Protein AF-A0A351SAW3-F1 (afdb_monomer)

Solvent-accessible surface area (backbone atoms only — not comparable to full-atom values): 7266 Å² total; per-residue (Å²): 136,91,72,93,63,72,50,68,70,74,49,66,72,73,66,85,61,43,73,43,50,56,90,55,52,89,87,38,63,39,53,47,51,36,61,78,67,67,50,50,69,42,34,51,61,58,46,43,43,67,76,63,45,70,84,36,52,72,48,68,30,62,61,97,67,60,24,58,61,52,38,43,51,52,47,47,53,38,39,76,69,71,46,41,42,11,36,46,42,94,48,62,40,83,94,69,77,46,35,61,46,74,50,83,40,54,42,30,35,30,56,36,44,82,56,70,39,18,83,90,39,80,55,67,73

Nearest PDB structures (foldseek):
  3eag-assembly1_B  TM=9.535E-01  e=3.005E-15  Neisseria meningitidis MC58
  3hn7-assembly1_A  TM=9.289E-01  e=2.519E-13  Psychrobacter arcticus 273-4
  6cau-assembly1_A  TM=9.320E-01  e=1.295E-08  Acinetobacter baumannii
  4hv4-assembly2_B  TM=9.371E-01  e=1.484E-07  Yersinia pestis CO92
  4hv4-assembly1_A  TM=9.348E-01  e=1.687E-07  Yersinia pestis CO92

Mean predicted aligned error: 5.42 Å

Radius of gyration: 16.77 Å; Cα contacts (8 Å, |Δi|>4): 191; chains: 1; bounding box: 32×25×45 Å

Secondary structure (DSSP, 8-state):
---SS--GGGGSSPPS-EEE-TT--TT-HHHHHHHHTT--EEEHHHHHIIIIITTSEEEEE-SSSSHHHHHHHHHHHHHHTT---EEE-SS--TTTSSSEE--SSSEEEEE---S--BTTB-S--

Sequence (125 aa):
TLHQSYSVEQFDPMPDIVIIGNALSRGNEAVEYILNRNIPYLSGPQWLREQVLSSRWVLAVAGTHGKTTTSSLLAWILESAGLSPGFLIGGVPSNFGVSARMGTSPFFVVEADEYDTAFFDKRSK

Foldseek 3Di:
DDDPDLDCCVCVVPDQEEEAWAVDDPPRPNVVVCVVVVRHYDFPVVCCCVPQQVQADEDEQEDPDCLQVVLLVVCVVCVVVVQFEWEAHPDQNPVRRDNTDRGDHRYYYYYFAQQQGYPPGRHGD

Structure (mmCIF, N/CA/C/O backbone):
data_AF-A0A351SAW3-F1
#
_entry.id   AF-A0A351SAW3-F1
#
loop_
_atom_site.group_PDB
_atom_site.id
_atom_site.type_symbol
_atom_site.label_atom_id
_atom_site.label_alt_id
_atom_site.label_comp_id
_atom_site.label_asym_id
_atom_site.label_entity_id
_atom_site.label_seq_id
_atom_site.pdbx_PDB_ins_code
_atom_site.Cartn_x
_atom_site.Cartn_y
_atom_site.Cartn_z
_atom_site.occupancy
_atom_site.B_iso_or_equiv
_atom_site.auth_seq_id
_atom_site.auth_comp_id
_atom_site.auth_asym_id
_atom_site.auth_atom_id
_atom_site.pdbx_PDB_model_num
ATOM 1 N N . THR A 1 1 ? -7.953 -10.982 -15.912 1.00 72.19 1 THR A N 1
ATOM 2 C CA . THR A 1 1 ? -7.183 -12.137 -16.415 1.00 72.19 1 THR A CA 1
ATOM 3 C C . THR A 1 1 ? -5.799 -12.098 -15.811 1.00 72.19 1 THR A C 1
ATOM 5 O O . THR A 1 1 ? -5.271 -11.005 -15.660 1.00 72.19 1 THR A O 1
ATOM 8 N N . LEU A 1 2 ? -5.237 -13.238 -15.401 1.00 80.06 2 LEU A N 1
ATOM 9 C CA . LEU A 1 2 ? -3.841 -13.308 -14.960 1.00 80.06 2 LEU A CA 1
ATOM 10 C C . LEU A 1 2 ? -2.978 -13.713 -16.157 1.00 80.06 2 LEU A C 1
ATOM 12 O O . LEU A 1 2 ? -3.211 -14.768 -16.740 1.00 80.06 2 LEU A O 1
ATOM 16 N N . HIS A 1 3 ? -1.988 -12.892 -16.494 1.00 83.44 3 HIS A N 1
ATOM 17 C CA . HIS A 1 3 ? -0.992 -13.194 -17.519 1.00 83.44 3 HIS A CA 1
ATOM 18 C C . HIS A 1 3 ? 0.332 -13.501 -16.815 1.00 83.44 3 HIS A C 1
ATOM 20 O O . HIS A 1 3 ? 0.801 -12.704 -16.008 1.00 83.44 3 HIS A O 1
ATOM 26 N N . GLN A 1 4 ? 0.913 -14.677 -17.067 1.00 77.06 4 GLN A N 1
ATOM 27 C CA . GLN A 1 4 ? 2.175 -15.089 -16.430 1.00 77.06 4 GLN A CA 1
ATOM 28 C C . GLN A 1 4 ? 3.420 -14.562 -17.163 1.00 77.06 4 GLN A C 1
ATOM 30 O O . GLN A 1 4 ? 4.504 -14.534 -16.588 1.00 77.06 4 GLN A O 1
ATOM 35 N N . SER A 1 5 ? 3.271 -14.127 -18.414 1.00 78.31 5 SER A N 1
ATOM 36 C CA . SER A 1 5 ? 4.326 -13.519 -19.228 1.00 78.31 5 SER A CA 1
ATOM 37 C C . SER A 1 5 ? 4.133 -12.005 -19.340 1.00 78.31 5 SER A C 1
ATOM 39 O O . SER A 1 5 ? 3.008 -11.541 -19.511 1.00 78.31 5 SER A O 1
ATOM 41 N N . TYR A 1 6 ? 5.228 -11.235 -19.352 1.00 85.31 6 TYR A N 1
ATOM 42 C CA . TYR A 1 6 ? 5.219 -9.784 -19.621 1.00 85.31 6 TYR A CA 1
ATOM 43 C C . TYR A 1 6 ? 5.110 -9.460 -21.119 1.00 85.31 6 TYR A C 1
ATOM 45 O O . TYR A 1 6 ? 5.788 -8.571 -21.625 1.00 85.31 6 TYR A O 1
ATOM 53 N N . SER A 1 7 ? 4.284 -10.222 -21.827 1.00 89.12 7 SER A N 1
ATOM 54 C CA . SER A 1 7 ? 4.125 -10.118 -23.273 1.00 89.12 7 SER A CA 1
ATOM 55 C C . SER A 1 7 ? 3.153 -8.997 -23.634 1.00 89.12 7 SER A C 1
ATOM 57 O O . SER A 1 7 ? 2.288 -8.644 -22.825 1.00 89.12 7 SER A O 1
ATOM 59 N N . VAL A 1 8 ? 3.280 -8.420 -24.828 1.00 91.62 8 VAL A N 1
ATOM 60 C CA . VAL A 1 8 ? 2.488 -7.248 -25.245 1.00 91.62 8 VAL A CA 1
ATOM 61 C C . VAL A 1 8 ? 1.010 -7.560 -25.491 1.00 91.62 8 VAL A C 1
ATOM 63 O O . VAL A 1 8 ? 0.177 -6.658 -25.459 1.00 91.62 8 VAL A O 1
ATOM 66 N N . GLU A 1 9 ? 0.644 -8.828 -25.667 1.00 90.94 9 GLU A N 1
ATOM 67 C CA . GLU A 1 9 ? -0.744 -9.256 -25.874 1.00 90.94 9 GLU A CA 1
ATOM 68 C C . GLU A 1 9 ? -1.620 -9.007 -24.641 1.00 90.94 9 GLU A C 1
ATOM 70 O O . GLU A 1 9 ? -2.838 -8.952 -24.758 1.00 90.94 9 GLU A O 1
ATOM 75 N N . GLN A 1 10 ? -1.027 -8.805 -23.457 1.00 90.25 10 GLN A N 1
ATOM 76 C CA . GLN A 1 10 ? -1.786 -8.444 -22.253 1.00 90.25 10 GLN A CA 1
ATOM 77 C C . GLN A 1 10 ? -2.442 -7.054 -22.346 1.00 90.25 10 GLN A C 1
ATOM 79 O O . GLN A 1 10 ? -3.305 -6.738 -21.531 1.00 90.25 10 GLN A O 1
ATOM 84 N N . PHE A 1 11 ? -2.020 -6.222 -23.307 1.00 92.25 11 PHE A N 1
ATOM 85 C CA . PHE A 1 11 ? -2.583 -4.894 -23.562 1.00 92.25 11 PHE A CA 1
ATOM 86 C C . PHE A 1 11 ? -3.732 -4.921 -24.580 1.00 92.25 11 PHE A C 1
ATOM 88 O O . PHE A 1 11 ? -4.065 -3.875 -25.136 1.00 92.25 11 PHE A O 1
ATOM 95 N N . ASP A 1 12 ? -4.313 -6.093 -24.855 1.00 90.50 12 ASP A N 1
ATOM 96 C CA . ASP A 1 12 ? -5.569 -6.228 -25.594 1.00 90.50 12 ASP A CA 1
ATOM 97 C C . ASP A 1 12 ? -6.647 -6.875 -24.695 1.00 90.50 12 ASP A C 1
ATOM 99 O O . ASP A 1 12 ? -6.541 -8.057 -24.351 1.00 90.50 12 ASP A O 1
ATOM 103 N N . PRO A 1 13 ? -7.677 -6.125 -24.260 1.00 91.75 13 PRO A N 1
ATOM 104 C CA . PRO A 1 13 ? -7.952 -4.730 -24.607 1.00 91.75 13 PRO A CA 1
ATOM 105 C C . PRO A 1 13 ? -6.963 -3.742 -23.970 1.00 91.75 13 PRO A C 1
ATOM 107 O O . PRO A 1 13 ? -6.376 -4.007 -22.919 1.00 91.75 13 PRO A O 1
ATOM 110 N N . MET A 1 14 ? -6.817 -2.573 -24.602 1.00 92.19 14 MET A N 1
ATOM 111 C CA . MET A 1 14 ? -5.922 -1.515 -24.126 1.00 92.19 14 MET A CA 1
ATOM 112 C C . MET A 1 14 ? -6.376 -1.000 -22.751 1.00 92.19 14 MET A C 1
ATOM 114 O O . MET A 1 14 ? -7.526 -0.573 -22.631 1.00 92.19 14 MET A O 1
ATOM 118 N N . PRO A 1 15 ? -5.507 -1.000 -21.722 1.00 93.25 15 PRO A N 1
ATOM 119 C CA . PRO A 1 15 ? -5.854 -0.447 -20.422 1.00 93.25 15 PRO A CA 1
ATOM 120 C C . PRO A 1 15 ? -5.828 1.084 -20.440 1.00 93.25 15 PRO A C 1
ATOM 122 O O . PRO A 1 15 ? -4.969 1.694 -21.077 1.00 93.25 15 PRO A O 1
ATOM 125 N N . ASP A 1 16 ? -6.707 1.705 -19.653 1.00 94.00 16 ASP A N 1
ATOM 126 C CA . ASP A 1 16 ? -6.685 3.156 -19.425 1.00 94.00 16 ASP A CA 1
ATOM 127 C C . ASP A 1 16 ? -5.454 3.597 -18.614 1.00 94.00 16 ASP A C 1
ATOM 129 O O . ASP A 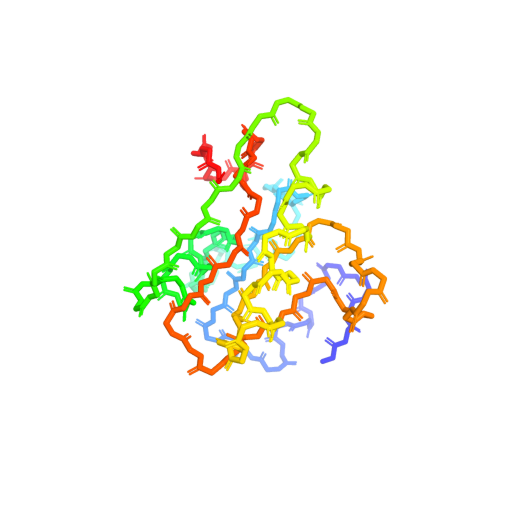1 16 ? -4.984 4.729 -18.734 1.00 94.00 16 ASP A O 1
ATOM 133 N N . ILE A 1 17 ? -4.942 2.703 -17.760 1.00 94.69 17 ILE A N 1
ATOM 134 C CA . ILE A 1 17 ? -3.813 2.956 -16.867 1.00 94.69 17 ILE A CA 1
ATOM 135 C C . ILE A 1 17 ? -3.074 1.664 -16.517 1.00 94.69 17 ILE A C 1
ATOM 137 O O . ILE A 1 17 ? -3.688 0.613 -16.327 1.00 94.69 17 ILE A O 1
ATOM 141 N N . VAL A 1 18 ? -1.752 1.749 -16.374 1.00 95.00 18 VAL A N 1
ATOM 142 C CA . VAL A 1 18 ? -0.902 0.629 -15.953 1.00 95.00 18 VAL A CA 1
ATOM 143 C C . VAL A 1 18 ? -0.220 0.929 -14.620 1.00 95.00 18 VAL A C 1
ATOM 145 O O . VAL A 1 18 ? 0.388 1.979 -14.435 1.00 95.00 18 VAL A O 1
ATOM 148 N N . ILE A 1 19 ? -0.275 -0.020 -13.685 1.00 93.56 19 ILE A N 1
ATOM 149 C CA . ILE A 1 19 ? 0.484 0.054 -12.431 1.00 93.56 19 ILE A CA 1
ATOM 150 C C . ILE A 1 19 ? 1.764 -0.761 -12.597 1.00 93.56 19 ILE A C 1
ATOM 152 O O . ILE A 1 19 ? 1.708 -1.974 -12.791 1.00 93.56 19 ILE A O 1
ATOM 156 N N . ILE A 1 20 ? 2.919 -0.104 -12.501 1.00 92.12 20 ILE A N 1
ATOM 157 C CA . ILE A 1 20 ? 4.228 -0.755 -12.617 1.00 92.12 20 ILE A CA 1
ATOM 158 C C . ILE A 1 20 ? 4.844 -0.878 -11.221 1.00 92.12 20 ILE A C 1
ATOM 160 O O . ILE A 1 20 ? 5.033 0.115 -10.517 1.00 92.12 20 ILE A O 1
ATOM 164 N N . GLY A 1 21 ? 5.146 -2.113 -10.818 1.00 87.25 21 GLY A N 1
ATOM 165 C CA . GLY A 1 21 ? 5.879 -2.403 -9.585 1.00 87.25 21 GLY A CA 1
ATOM 166 C C . GLY A 1 21 ? 7.399 -2.363 -9.770 1.00 87.25 21 GLY A C 1
ATOM 167 O O . GLY A 1 21 ? 7.911 -2.277 -10.884 1.00 87.25 21 GLY A O 1
ATOM 168 N N . ASN A 1 22 ? 8.137 -2.504 -8.670 1.00 83.50 22 ASN A N 1
ATOM 169 C CA . ASN A 1 22 ? 9.601 -2.396 -8.655 1.00 83.50 22 ASN A CA 1
ATOM 170 C C . ASN A 1 22 ? 10.360 -3.526 -9.391 1.00 83.50 22 ASN A C 1
ATOM 172 O O . ASN A 1 22 ? 11.561 -3.428 -9.612 1.00 83.50 22 ASN A O 1
ATOM 176 N N . ALA A 1 23 ? 9.684 -4.608 -9.784 1.00 82.19 23 ALA A N 1
ATOM 177 C CA . ALA A 1 23 ? 10.325 -5.745 -10.454 1.00 82.19 23 ALA A CA 1
ATOM 178 C C . ALA A 1 23 ? 10.625 -5.511 -11.948 1.00 82.19 23 ALA A C 1
ATOM 180 O O . ALA A 1 23 ? 11.362 -6.290 -12.550 1.00 82.19 23 ALA A O 1
ATOM 181 N N . LEU A 1 24 ? 10.041 -4.477 -12.559 1.00 86.19 24 LEU A N 1
ATOM 182 C CA . LEU A 1 24 ? 10.184 -4.189 -13.985 1.00 86.19 24 LEU A CA 1
ATOM 183 C C . LEU A 1 24 ? 10.976 -2.901 -14.205 1.00 86.19 24 LEU A C 1
ATOM 185 O O . LEU A 1 24 ? 10.814 -1.930 -13.473 1.00 86.19 24 LEU A O 1
ATOM 189 N N . SER A 1 25 ? 11.813 -2.888 -15.239 1.00 87.00 25 SER A N 1
ATOM 190 C CA . SER A 1 25 ? 12.640 -1.749 -15.644 1.00 87.00 25 SER A CA 1
ATOM 191 C C . SER A 1 25 ? 12.729 -1.656 -17.176 1.00 87.00 25 SER A C 1
ATOM 193 O O . SER A 1 25 ? 12.175 -2.496 -17.892 1.00 87.00 25 SER A O 1
ATOM 195 N N . ARG A 1 26 ? 13.391 -0.609 -17.694 1.00 89.44 26 ARG A N 1
ATOM 196 C CA . ARG A 1 26 ? 13.659 -0.448 -19.138 1.00 89.44 26 ARG A CA 1
ATOM 197 C C . ARG A 1 26 ? 14.356 -1.688 -19.712 1.00 89.44 26 ARG A C 1
ATOM 199 O O . ARG A 1 26 ? 15.152 -2.331 -19.032 1.00 89.44 26 ARG A O 1
ATOM 206 N N . GLY A 1 27 ? 14.065 -1.998 -20.970 1.00 89.69 27 GLY A N 1
ATOM 207 C CA . GLY A 1 27 ? 14.489 -3.228 -21.645 1.00 89.69 27 GLY A CA 1
ATOM 208 C C . GLY A 1 27 ? 13.515 -4.399 -21.483 1.00 89.69 27 GLY A C 1
ATOM 209 O O . GLY A 1 27 ? 13.625 -5.374 -22.220 1.00 89.69 27 GLY A O 1
ATOM 210 N N . ASN A 1 28 ? 12.532 -4.308 -20.578 1.00 92.56 28 ASN A N 1
ATOM 211 C CA . ASN A 1 28 ? 11.387 -5.214 -20.574 1.00 92.56 28 ASN A CA 1
ATOM 212 C C . ASN A 1 28 ? 10.400 -4.832 -21.689 1.00 92.56 28 ASN A C 1
ATOM 214 O O . ASN A 1 28 ? 10.016 -3.671 -21.804 1.00 92.56 28 ASN A O 1
ATOM 218 N N . GLU A 1 29 ? 9.952 -5.813 -22.470 1.00 93.62 29 GLU A N 1
ATOM 219 C CA . GLU A 1 29 ? 9.096 -5.584 -23.638 1.00 93.62 29 GLU A CA 1
ATOM 220 C C . GLU A 1 29 ? 7.771 -4.880 -23.298 1.00 93.62 29 GLU A C 1
ATOM 222 O O . GLU A 1 29 ? 7.414 -3.904 -23.958 1.00 93.62 29 GLU A O 1
ATOM 227 N N . ALA A 1 30 ? 7.081 -5.292 -22.228 1.00 93.81 30 ALA A N 1
ATOM 228 C CA . ALA A 1 30 ? 5.858 -4.627 -21.780 1.00 93.81 30 ALA A CA 1
ATOM 229 C C . ALA A 1 30 ? 6.117 -3.182 -21.328 1.00 93.81 30 ALA A C 1
ATOM 231 O O . ALA A 1 30 ? 5.325 -2.293 -21.637 1.00 93.81 30 ALA A O 1
ATOM 232 N N . VAL A 1 31 ? 7.237 -2.923 -20.644 1.00 94.62 31 VAL A N 1
ATOM 233 C CA . VAL A 1 31 ? 7.618 -1.558 -20.242 1.00 94.62 31 VAL A CA 1
ATOM 234 C C . VAL A 1 31 ? 7.905 -0.691 -21.465 1.00 94.62 31 VAL A C 1
ATOM 236 O O . VAL A 1 31 ? 7.386 0.419 -21.558 1.00 94.62 31 VAL A O 1
ATOM 239 N N . GLU A 1 32 ? 8.687 -1.179 -22.428 1.00 95.06 32 GLU A N 1
ATOM 240 C CA . GLU A 1 32 ? 8.962 -0.426 -23.655 1.00 95.06 32 GLU A CA 1
ATOM 241 C C . GLU A 1 32 ? 7.681 -0.189 -24.466 1.00 95.06 32 GLU A C 1
ATOM 243 O O . GLU A 1 32 ? 7.500 0.897 -25.008 1.00 95.06 32 GLU A O 1
ATOM 248 N N . TYR A 1 33 ? 6.753 -1.148 -24.506 1.00 95.06 33 TYR A N 1
ATOM 249 C CA . TYR A 1 33 ? 5.458 -0.982 -25.167 1.00 95.06 33 TYR A CA 1
ATOM 250 C C . TYR A 1 33 ? 4.625 0.149 -24.545 1.00 95.06 33 TYR A C 1
ATOM 252 O O . TYR A 1 33 ? 4.126 1.010 -25.275 1.00 95.06 33 TYR A O 1
ATOM 260 N N . ILE A 1 34 ? 4.526 0.188 -23.209 1.00 95.31 34 ILE A N 1
ATOM 261 C CA . ILE A 1 34 ? 3.844 1.254 -22.454 1.00 95.31 34 ILE A CA 1
ATOM 262 C C . ILE A 1 34 ? 4.437 2.619 -22.805 1.00 95.31 34 ILE A C 1
ATOM 264 O O . ILE A 1 34 ? 3.701 3.550 -23.138 1.00 95.31 34 ILE A O 1
ATOM 268 N N . LEU A 1 35 ? 5.768 2.726 -22.779 1.00 93.62 35 LEU A N 1
ATOM 269 C CA . LEU A 1 35 ? 6.478 3.979 -23.027 1.00 93.62 35 LEU A CA 1
ATOM 270 C C . LEU A 1 35 ? 6.360 4.430 -24.487 1.00 93.62 35 LEU A C 1
ATOM 272 O O . LEU A 1 35 ? 6.041 5.587 -24.745 1.00 93.62 35 LEU A O 1
ATOM 276 N N . ASN A 1 36 ? 6.551 3.523 -25.447 1.00 95.31 36 ASN A N 1
ATOM 277 C CA . ASN A 1 36 ? 6.491 3.833 -26.879 1.00 95.31 36 ASN A CA 1
ATOM 278 C C . ASN A 1 36 ? 5.093 4.268 -27.333 1.00 95.31 36 ASN A C 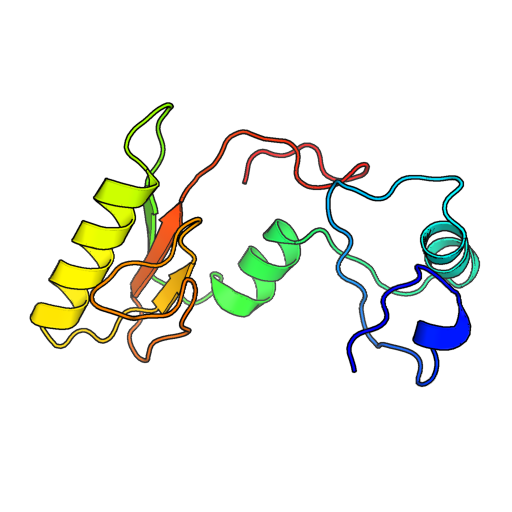1
ATOM 280 O O . ASN A 1 36 ? 4.964 5.014 -28.304 1.00 95.31 36 ASN A O 1
ATOM 284 N N . ARG A 1 37 ? 4.043 3.806 -26.647 1.00 94.44 37 ARG A N 1
ATOM 285 C CA . ARG A 1 37 ? 2.650 4.163 -26.944 1.00 94.44 37 ARG A CA 1
ATOM 286 C C . ARG A 1 37 ? 2.080 5.250 -26.036 1.00 94.44 37 ARG A C 1
ATOM 288 O O . ARG A 1 37 ? 0.912 5.588 -26.193 1.00 94.44 37 ARG A O 1
ATOM 295 N N . ASN A 1 38 ? 2.886 5.816 -25.134 1.00 94.25 38 ASN A N 1
ATOM 296 C CA . ASN A 1 38 ? 2.455 6.810 -24.146 1.00 94.25 38 ASN A CA 1
ATOM 297 C C . ASN A 1 38 ? 1.214 6.365 -23.347 1.00 94.25 38 ASN A C 1
ATOM 299 O O . ASN A 1 38 ? 0.325 7.170 -23.071 1.00 94.25 38 ASN A O 1
ATOM 303 N N . ILE A 1 39 ? 1.138 5.079 -22.992 1.00 95.56 39 ILE A N 1
ATOM 304 C CA . ILE A 1 39 ? 0.051 4.569 -22.148 1.00 95.56 39 ILE A CA 1
ATOM 305 C C . ILE A 1 39 ? 0.244 5.149 -20.738 1.00 95.56 39 ILE A C 1
ATOM 307 O O . ILE A 1 39 ? 1.361 5.072 -20.218 1.00 95.56 39 ILE A O 1
ATOM 311 N N . PRO A 1 40 ? -0.793 5.719 -20.095 1.00 95.50 40 PRO A N 1
ATOM 312 C CA . PRO A 1 40 ? -0.675 6.245 -18.740 1.00 95.50 40 PRO A CA 1
ATOM 313 C C . PRO A 1 40 ? -0.200 5.174 -17.756 1.00 95.50 40 PRO A C 1
ATOM 315 O O . PRO A 1 40 ? -0.721 4.057 -17.736 1.00 95.50 40 PRO A O 1
ATOM 318 N N . TYR A 1 41 ? 0.771 5.512 -16.909 1.00 94.88 41 TYR A N 1
ATOM 319 C CA . TYR A 1 41 ? 1.294 4.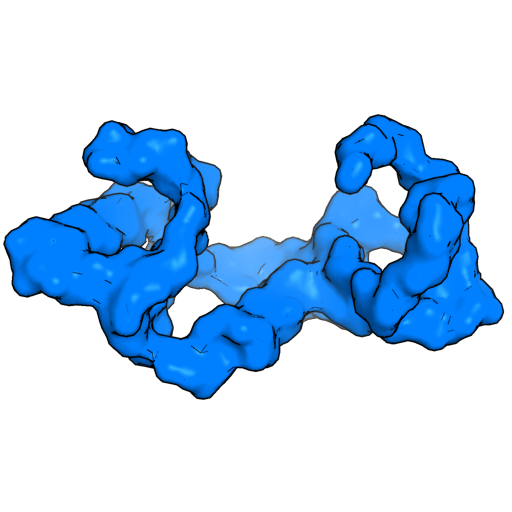583 -15.912 1.00 94.88 41 TYR A CA 1
ATOM 320 C C . TYR A 1 41 ? 1.602 5.267 -14.579 1.00 94.88 41 TYR A C 1
ATOM 322 O O . TYR A 1 41 ? 1.943 6.448 -14.541 1.00 94.88 41 TYR A O 1
ATOM 330 N N . LEU A 1 42 ? 1.491 4.511 -13.483 1.00 94.31 42 LEU A N 1
ATOM 331 C CA . LEU A 1 42 ? 1.784 4.953 -12.115 1.00 94.31 42 LEU A CA 1
ATOM 332 C C . LEU A 1 42 ? 2.565 3.885 -11.343 1.00 94.31 42 LEU A C 1
ATOM 334 O O . LEU A 1 42 ? 2.550 2.701 -11.690 1.00 94.31 42 LEU A O 1
ATOM 338 N N . SER A 1 43 ? 3.208 4.299 -10.251 1.00 91.44 43 SER A N 1
ATOM 339 C CA . SER A 1 43 ? 3.700 3.368 -9.234 1.00 91.44 43 SER A CA 1
ATOM 340 C C . SER A 1 43 ? 2.532 2.849 -8.383 1.00 91.44 43 SER A C 1
ATOM 342 O O . SER A 1 43 ? 1.513 3.525 -8.210 1.00 91.44 43 SER A O 1
ATOM 344 N N . GLY A 1 44 ? 2.681 1.650 -7.815 1.00 89.94 44 GLY A N 1
ATOM 345 C CA . GLY A 1 44 ? 1.697 1.080 -6.884 1.00 89.94 44 GLY A CA 1
ATOM 346 C C . GLY A 1 44 ? 1.313 2.017 -5.725 1.00 89.94 44 GLY A C 1
ATOM 347 O O . GLY A 1 44 ? 0.119 2.244 -5.519 1.00 89.94 44 GLY A O 1
ATOM 348 N N . PRO A 1 45 ? 2.271 2.615 -4.991 1.00 88.00 45 PRO A N 1
ATOM 349 C CA . PRO A 1 45 ? 1.940 3.547 -3.916 1.00 88.00 45 PRO A CA 1
ATOM 350 C C . PRO A 1 45 ? 1.319 4.851 -4.411 1.00 88.00 45 PRO A C 1
ATOM 352 O O . PRO A 1 45 ? 0.444 5.387 -3.732 1.00 88.00 45 PRO A O 1
ATOM 355 N N . GLN A 1 46 ? 1.706 5.364 -5.587 1.00 90.62 46 GLN A N 1
ATOM 356 C CA . GLN A 1 46 ? 1.031 6.534 -6.147 1.00 90.62 46 GLN A CA 1
ATOM 357 C C . GLN A 1 46 ? -0.445 6.233 -6.416 1.00 90.62 46 GLN A C 1
ATOM 359 O O . GLN A 1 46 ? -1.308 7.002 -5.990 1.00 90.62 46 GLN A O 1
ATOM 364 N N . TRP A 1 47 ? -0.731 5.099 -7.057 1.00 93.31 47 TRP A N 1
ATOM 365 C CA . TRP A 1 47 ? -2.100 4.653 -7.291 1.00 93.31 47 TRP A CA 1
ATOM 366 C C . TRP A 1 47 ? -2.862 4.467 -5.973 1.00 93.31 47 TRP A C 1
ATOM 368 O O . TRP A 1 47 ? -3.968 4.981 -5.826 1.00 93.31 47 TRP A O 1
ATOM 378 N N . LEU A 1 48 ? -2.251 3.817 -4.977 1.00 92.31 48 LEU A N 1
ATOM 379 C CA . LEU A 1 48 ? -2.860 3.605 -3.662 1.00 92.31 48 LEU A CA 1
ATOM 380 C C . LEU A 1 48 ? -3.217 4.939 -2.988 1.00 92.31 48 LEU A C 1
ATOM 382 O O . LEU A 1 48 ? -4.335 5.114 -2.499 1.00 92.31 48 LEU A O 1
ATOM 386 N N . ARG A 1 49 ? -2.293 5.905 -3.001 1.00 91.50 49 ARG A N 1
ATOM 387 C CA . ARG A 1 49 ? -2.513 7.245 -2.448 1.00 91.50 49 ARG A CA 1
ATOM 388 C C . ARG A 1 49 ? -3.682 7.951 -3.130 1.00 91.50 49 ARG A C 1
ATOM 390 O O . ARG A 1 49 ? -4.528 8.518 -2.445 1.00 91.50 49 ARG A O 1
ATOM 397 N N . GLU A 1 50 ? -3.710 7.951 -4.459 1.00 92.81 50 GLU A N 1
ATOM 398 C CA . GLU A 1 50 ? -4.698 8.702 -5.240 1.00 92.81 50 GLU A CA 1
ATOM 399 C C . GLU A 1 50 ? -6.087 8.066 -5.179 1.00 92.81 50 GLU A C 1
ATOM 401 O O . GLU A 1 50 ? -7.073 8.774 -4.968 1.00 92.81 50 GLU A O 1
ATOM 406 N N . GLN A 1 51 ? -6.155 6.741 -5.311 1.00 92.00 51 GLN A N 1
ATOM 407 C CA . GLN A 1 51 ? -7.409 6.017 -5.519 1.00 92.00 51 GLN A CA 1
ATOM 408 C C . GLN A 1 51 ? -8.027 5.471 -4.230 1.00 92.00 51 GLN A C 1
ATOM 410 O O . GLN A 1 51 ? -9.241 5.291 -4.167 1.00 92.00 51 GLN A O 1
ATOM 415 N N . VAL A 1 52 ? -7.222 5.198 -3.197 1.00 92.75 52 VAL A N 1
ATOM 416 C CA . VAL A 1 52 ? -7.704 4.540 -1.970 1.00 92.75 52 VAL A CA 1
ATOM 417 C C . VAL A 1 52 ? -7.583 5.447 -0.753 1.00 92.75 52 VAL A C 1
ATOM 419 O O . VAL A 1 52 ? -8.537 5.576 0.011 1.00 92.75 52 VAL A O 1
ATOM 422 N N . LEU A 1 53 ? -6.422 6.073 -0.552 1.00 94.56 53 LEU A N 1
ATOM 423 C CA . LEU A 1 53 ? -6.105 6.747 0.712 1.00 94.56 53 LEU A CA 1
ATOM 424 C C . LEU A 1 53 ? -6.568 8.208 0.775 1.00 94.56 53 LEU A C 1
ATOM 426 O O . LEU A 1 53 ? -6.741 8.737 1.868 1.00 94.56 53 LEU A O 1
ATOM 430 N N . SER A 1 54 ? -6.788 8.858 -0.371 1.00 92.81 54 SER A N 1
ATOM 431 C CA . SER A 1 54 ? -7.061 10.301 -0.484 1.00 92.81 54 SER A CA 1
ATOM 432 C C . SER A 1 54 ? -8.265 10.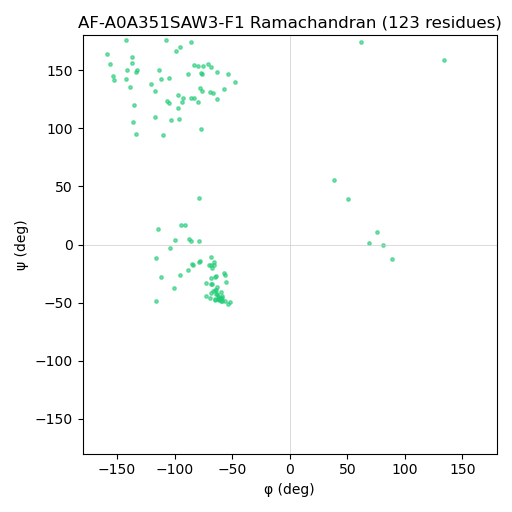803 0.326 1.00 92.81 54 SER A C 1
ATOM 434 O O . SER A 1 54 ? -8.294 11.966 0.720 1.00 92.81 54 SER A O 1
ATOM 436 N N . SER A 1 55 ? -9.238 9.933 0.606 1.00 93.31 55 SER A N 1
ATOM 437 C CA . SER A 1 55 ? -10.457 10.238 1.371 1.00 93.31 55 SER A CA 1
ATOM 438 C C . SER A 1 55 ? -10.541 9.499 2.713 1.00 93.31 55 SER A C 1
ATOM 440 O O . SER A 1 55 ? -11.607 9.439 3.329 1.00 93.31 55 SER A O 1
ATOM 442 N N . ARG A 1 56 ? -9.434 8.908 3.175 1.00 96.12 56 ARG A N 1
ATOM 443 C CA . ARG A 1 56 ? -9.392 8.055 4.367 1.00 96.12 56 ARG A CA 1
ATOM 444 C C . ARG A 1 56 ? -8.567 8.686 5.484 1.00 96.12 56 ARG A C 1
ATOM 446 O O . ARG A 1 56 ? -7.588 9.389 5.250 1.00 96.12 56 ARG A O 1
ATOM 453 N N . TRP A 1 57 ? -8.930 8.365 6.720 1.00 97.56 57 TRP A N 1
ATOM 454 C CA . TRP A 1 57 ? -8.062 8.538 7.873 1.00 97.56 57 TRP A CA 1
ATOM 455 C C . TRP A 1 57 ? -7.034 7.409 7.883 1.00 97.56 57 TRP A C 1
ATOM 457 O O . TRP A 1 57 ? -7.319 6.284 8.305 1.00 97.56 57 TRP A O 1
ATOM 467 N N . VAL A 1 58 ? -5.832 7.716 7.406 1.00 97.00 58 VAL A N 1
ATOM 468 C CA . VAL A 1 58 ? -4.758 6.730 7.278 1.00 97.00 58 VAL A CA 1
ATOM 469 C C . VAL A 1 58 ? -4.029 6.551 8.607 1.00 97.00 58 VAL A C 1
ATOM 471 O O . VAL A 1 58 ? -3.540 7.510 9.202 1.00 97.00 58 VAL A O 1
ATOM 474 N N . LEU A 1 59 ? -3.939 5.304 9.057 1.00 97.44 59 LEU A N 1
ATOM 475 C CA . LEU A 1 59 ? -3.164 4.872 10.212 1.00 97.44 59 LEU A CA 1
ATOM 476 C C . LEU A 1 59 ? -1.975 4.052 9.707 1.00 97.44 59 LEU A C 1
ATOM 478 O O . LEU A 1 59 ? -2.095 2.856 9.433 1.00 97.44 59 LEU A O 1
ATOM 482 N N . ALA A 1 60 ? -0.840 4.724 9.539 1.00 95.44 60 ALA A N 1
ATOM 483 C CA . ALA A 1 60 ? 0.374 4.125 9.005 1.00 95.44 60 ALA A CA 1
ATOM 484 C C . ALA A 1 60 ? 1.272 3.593 10.129 1.00 95.44 60 ALA A C 1
ATOM 486 O O . ALA A 1 60 ? 1.631 4.324 11.053 1.00 95.44 60 ALA A O 1
ATOM 487 N N . VAL A 1 61 ? 1.650 2.319 10.042 1.00 95.62 61 VAL A N 1
ATOM 488 C CA . VAL A 1 61 ? 2.550 1.660 10.993 1.00 95.62 61 VAL A CA 1
ATOM 489 C C . VAL A 1 61 ? 3.935 1.542 10.366 1.00 95.62 61 VAL A C 1
ATOM 491 O O . VAL A 1 61 ? 4.143 0.727 9.470 1.00 95.62 61 VAL A O 1
ATOM 494 N N . ALA A 1 62 ? 4.875 2.351 10.851 1.00 92.25 62 ALA A N 1
ATOM 495 C CA . ALA A 1 62 ? 6.273 2.349 10.424 1.00 92.25 62 ALA A CA 1
ATOM 496 C C . ALA A 1 62 ? 7.173 1.565 11.397 1.00 92.25 62 ALA A C 1
ATOM 498 O O . ALA A 1 62 ? 6.779 1.260 12.525 1.00 92.25 62 ALA A O 1
ATOM 499 N N . GLY A 1 63 ? 8.401 1.271 10.966 1.00 88.56 63 GLY A N 1
ATOM 500 C CA . GLY A 1 63 ? 9.443 0.660 11.794 1.00 88.56 63 GLY A CA 1
ATOM 501 C C . GLY A 1 63 ? 10.172 -0.494 11.108 1.00 88.56 63 GLY A C 1
ATOM 502 O O . GLY A 1 63 ? 9.670 -1.130 10.180 1.00 88.56 63 GLY A O 1
ATOM 503 N N . THR A 1 64 ? 11.375 -0.803 11.587 1.00 87.06 64 THR A N 1
ATOM 504 C CA . THR A 1 64 ? 12.208 -1.875 11.016 1.00 87.06 64 THR A CA 1
ATOM 505 C C . THR A 1 64 ? 11.614 -3.264 11.268 1.00 87.06 64 THR A C 1
ATOM 507 O O . THR A 1 64 ? 11.706 -4.139 10.414 1.00 87.06 64 THR A O 1
ATOM 510 N N . HIS A 1 65 ? 10.950 -3.461 12.411 1.00 89.94 65 HIS A N 1
ATOM 511 C CA . HIS A 1 65 ? 10.343 -4.732 12.809 1.00 89.94 65 HIS A CA 1
ATOM 512 C C . HIS A 1 65 ? 8.952 -4.509 13.406 1.00 89.94 65 HIS A C 1
ATOM 514 O O . HIS A 1 65 ? 8.651 -3.439 13.926 1.00 89.94 65 HIS A O 1
ATOM 520 N N . GLY A 1 66 ? 8.104 -5.537 13.352 1.00 92.69 66 GLY A N 1
ATOM 521 C CA . GLY A 1 66 ? 6.796 -5.533 14.013 1.00 92.69 66 GLY A CA 1
ATOM 522 C C . GLY A 1 66 ? 5.675 -4.802 13.269 1.00 92.69 66 GLY A C 1
ATOM 523 O O . GLY A 1 66 ? 4.548 -4.828 13.753 1.00 92.69 66 GLY A O 1
ATOM 524 N N . LYS A 1 67 ? 5.925 -4.212 12.088 1.00 94.69 67 LYS A N 1
ATOM 525 C CA . LYS A 1 67 ? 4.898 -3.515 11.289 1.00 94.69 67 LYS A CA 1
ATOM 526 C C . LYS A 1 67 ? 3.676 -4.383 11.012 1.00 94.69 67 LYS A C 1
ATOM 528 O O . LYS A 1 67 ? 2.559 -3.977 11.317 1.00 94.69 67 LYS A O 1
ATOM 533 N N . THR A 1 68 ? 3.885 -5.594 10.499 1.00 93.69 68 THR A N 1
ATOM 534 C CA . THR A 1 68 ? 2.800 -6.525 10.160 1.00 93.69 68 THR A CA 1
ATOM 535 C C . THR A 1 68 ? 1.986 -6.928 11.381 1.00 93.69 68 THR A C 1
ATOM 537 O O . THR A 1 68 ? 0.758 -6.898 11.346 1.00 93.69 68 THR A O 1
ATOM 540 N N . THR A 1 69 ? 2.644 -7.239 12.499 1.00 95.25 69 THR A N 1
ATOM 541 C CA . THR A 1 69 ? 1.952 -7.597 13.743 1.00 95.25 69 THR A CA 1
ATOM 542 C C . THR A 1 69 ? 1.154 -6.417 14.292 1.00 95.25 69 THR A C 1
ATOM 544 O O . THR A 1 69 ? -0.025 -6.559 14.605 1.00 95.25 69 THR A O 1
ATOM 547 N N . THR A 1 70 ? 1.764 -5.235 14.367 1.00 96.88 70 THR A N 1
ATOM 548 C CA . THR A 1 70 ? 1.131 -4.034 14.923 1.00 96.88 70 THR A CA 1
ATOM 549 C C . THR A 1 70 ? -0.013 -3.526 14.043 1.00 96.88 70 THR A C 1
ATOM 551 O O . THR A 1 70 ? -1.071 -3.190 14.567 1.00 96.88 70 THR A O 1
ATOM 554 N N . SER A 1 71 ? 0.141 -3.523 12.716 1.00 97.00 71 SER A N 1
ATOM 555 C CA . SER A 1 71 ? -0.939 -3.165 11.783 1.00 97.00 71 SER A CA 1
ATOM 556 C C . SER A 1 71 ? -2.095 -4.168 11.831 1.00 97.00 71 SER A C 1
ATOM 558 O O . SER A 1 71 ? -3.254 -3.756 11.851 1.00 97.00 71 SER A O 1
ATOM 560 N N . SER A 1 72 ? -1.802 -5.467 11.955 1.00 96.75 72 SER A N 1
ATOM 561 C CA . SER A 1 72 ? -2.822 -6.510 12.143 1.00 96.75 72 SER A CA 1
ATOM 562 C C . SER A 1 72 ? -3.620 -6.309 13.430 1.00 96.75 72 SER A C 1
ATOM 564 O O . SER A 1 72 ? -4.850 -6.367 13.411 1.00 96.75 72 SER A O 1
ATOM 566 N N . LEU A 1 73 ? -2.936 -6.032 14.546 1.00 97.44 73 LEU A N 1
ATOM 567 C CA . LEU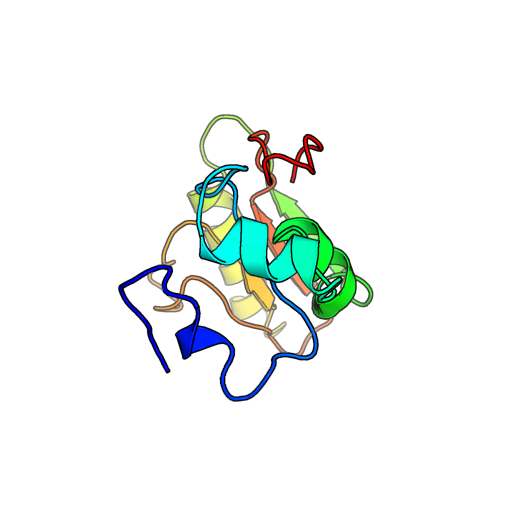 A 1 73 ? -3.582 -5.735 15.827 1.00 97.44 73 LEU A CA 1
ATOM 568 C C . LEU A 1 73 ? -4.428 -4.462 15.749 1.00 97.44 73 LEU A C 1
ATOM 570 O O . LEU A 1 73 ? -5.557 -4.452 16.231 1.00 97.44 73 LEU A O 1
ATOM 574 N N . LEU A 1 74 ? -3.921 -3.410 15.105 1.00 97.81 74 LEU A N 1
ATOM 575 C CA . LEU A 1 74 ? -4.647 -2.155 14.933 1.00 97.81 74 LEU A CA 1
ATOM 576 C C . LEU A 1 74 ? -5.927 -2.340 14.108 1.00 97.81 74 LEU A C 1
ATOM 578 O O . LEU A 1 74 ? -6.996 -1.891 14.523 1.00 97.81 74 LEU A O 1
ATOM 582 N N . ALA A 1 75 ? -5.841 -3.047 12.979 1.00 97.69 75 ALA A N 1
ATOM 583 C CA . ALA A 1 75 ? -7.006 -3.385 12.166 1.00 97.69 75 ALA A CA 1
ATOM 584 C C . ALA A 1 75 ? -8.024 -4.215 12.963 1.00 97.69 75 ALA A C 1
ATOM 586 O O . ALA A 1 75 ? -9.224 -3.958 12.888 1.00 97.69 75 ALA A O 1
ATOM 587 N N . TRP A 1 76 ? -7.556 -5.168 13.775 1.00 97.50 76 TRP A N 1
ATOM 588 C CA . TRP A 1 76 ? -8.429 -5.990 14.610 1.00 97.50 76 TRP A CA 1
ATOM 589 C C . TRP A 1 76 ? -9.135 -5.202 15.720 1.00 97.50 76 TRP A C 1
ATOM 591 O O . TRP A 1 76 ? -10.317 -5.432 15.972 1.00 97.50 76 TRP A O 1
ATOM 601 N N . ILE A 1 77 ? -8.448 -4.256 16.365 1.00 98.00 77 ILE A N 1
ATOM 602 C CA . ILE A 1 77 ? -9.048 -3.380 17.383 1.00 98.00 77 ILE A CA 1
ATOM 603 C C . ILE A 1 77 ? -10.180 -2.551 16.768 1.00 98.00 77 ILE A C 1
ATOM 605 O O . ILE A 1 77 ? -11.272 -2.487 17.330 1.00 98.00 77 ILE A O 1
ATOM 609 N N . LEU A 1 78 ? -9.943 -1.957 15.596 1.00 98.00 78 LEU A N 1
ATOM 610 C CA . LEU A 1 78 ? -10.952 -1.177 14.877 1.00 98.00 78 LEU A CA 1
ATOM 611 C C . LEU A 1 78 ? -12.138 -2.048 14.431 1.00 98.00 78 LEU A C 1
ATOM 613 O O . LEU A 1 78 ? -13.285 -1.637 14.589 1.00 98.00 78 LEU A O 1
ATOM 617 N N . GLU A 1 79 ? -11.883 -3.256 13.921 1.00 97.50 79 GLU A N 1
ATOM 618 C CA . GLU A 1 79 ? -12.942 -4.222 13.589 1.00 97.50 79 GLU A CA 1
ATOM 619 C C . GLU A 1 79 ? -13.782 -4.576 14.820 1.00 97.50 79 GLU A C 1
ATOM 621 O O . GLU A 1 79 ? -15.007 -4.492 14.780 1.00 97.50 79 GLU A O 1
ATOM 626 N N . SER A 1 80 ? -13.125 -4.909 15.934 1.00 97.62 80 SER A N 1
ATOM 627 C CA . SER A 1 80 ? -13.779 -5.290 17.193 1.00 97.62 80 SER A CA 1
ATOM 628 C C . SER A 1 80 ? -14.603 -4.149 17.792 1.00 97.62 80 SER A C 1
ATOM 630 O O . SER A 1 80 ? -15.592 -4.394 18.478 1.00 97.62 80 SER A O 1
ATOM 632 N N . ALA A 1 81 ? -14.230 -2.899 17.508 1.00 98.00 81 ALA A N 1
ATOM 633 C CA . ALA A 1 81 ? -14.992 -1.706 17.868 1.00 98.00 81 ALA A CA 1
ATOM 634 C C . ALA A 1 81 ? -16.185 -1.427 16.926 1.00 98.00 81 ALA A C 1
ATOM 636 O O . ALA A 1 81 ? -16.850 -0.403 17.069 1.00 98.00 81 ALA A O 1
ATOM 637 N N . GLY A 1 82 ? -16.454 -2.297 15.944 1.00 97.31 82 GLY A N 1
ATOM 638 C CA . GLY A 1 82 ? -17.520 -2.123 14.954 1.00 97.31 82 GLY A CA 1
ATOM 639 C C . GLY A 1 82 ? -17.198 -1.096 13.867 1.00 97.31 82 GLY A C 1
ATOM 640 O O . GLY A 1 82 ? -18.073 -0.727 13.086 1.00 97.31 82 GLY A O 1
ATOM 641 N N . LEU A 1 83 ? -15.946 -0.635 13.781 1.00 97.75 83 LEU A N 1
ATOM 642 C CA . LEU A 1 83 ? -15.533 0.420 12.859 1.00 97.75 83 LEU A CA 1
ATOM 643 C C . LEU A 1 83 ? -15.136 -0.107 11.480 1.00 97.75 83 LEU A C 1
ATOM 645 O O . LEU A 1 83 ? -14.676 0.692 10.685 1.00 97.75 83 LEU A O 1
ATOM 649 N N . SER A 1 84 ? -15.272 -1.399 11.166 1.00 96.69 84 SER A N 1
ATOM 650 C CA . SER A 1 84 ? -15.132 -1.953 9.800 1.00 96.69 84 SER A CA 1
ATOM 651 C C . SER A 1 84 ? -14.009 -1.317 8.938 1.00 96.69 84 SER A C 1
ATOM 653 O O . SER A 1 84 ? -14.297 -0.766 7.863 1.00 96.69 84 SER A O 1
ATOM 655 N N . PRO A 1 85 ? -12.739 -1.305 9.400 1.00 97.75 85 PRO A N 1
ATOM 656 C CA . PRO A 1 85 ? -11.654 -0.575 8.747 1.00 97.75 85 PRO A CA 1
ATOM 657 C C . PRO A 1 85 ? -11.273 -1.185 7.396 1.00 97.75 85 PRO A C 1
ATOM 659 O O . PRO A 1 85 ? -11.388 -2.402 7.174 1.00 97.75 85 PRO A O 1
ATOM 662 N N . GLY A 1 86 ? -10.753 -0.329 6.517 1.00 97.50 86 GLY A N 1
ATOM 663 C CA . GLY A 1 86 ? -9.931 -0.763 5.395 1.00 97.50 86 GLY A CA 1
ATOM 664 C C . GLY A 1 86 ? -8.501 -1.048 5.845 1.00 97.50 86 GLY A C 1
ATOM 665 O O . GLY A 1 86 ? -8.034 -0.493 6.841 1.00 97.50 86 GLY A O 1
ATOM 666 N N . PHE A 1 87 ? -7.797 -1.923 5.139 1.00 96.88 87 PHE A N 1
ATOM 667 C CA . PHE A 1 87 ? -6.389 -2.184 5.405 1.00 96.88 87 PHE A CA 1
ATOM 668 C C . PHE A 1 87 ? -5.654 -2.741 4.185 1.00 96.88 87 PHE A C 1
ATOM 670 O O . PHE A 1 87 ? -6.258 -3.372 3.316 1.00 96.88 87 PHE A O 1
ATOM 677 N N . LEU A 1 88 ? -4.339 -2.530 4.163 1.00 95.56 88 LEU A N 1
ATOM 678 C CA . LEU A 1 88 ? -3.373 -3.192 3.289 1.00 95.56 88 LEU A CA 1
ATOM 679 C C . LEU A 1 88 ? -2.155 -3.575 4.141 1.00 95.56 88 LEU A C 1
ATOM 681 O O . LEU A 1 88 ? -1.370 -2.714 4.539 1.00 95.56 88 LEU A O 1
ATOM 685 N N . ILE A 1 89 ? -2.038 -4.863 4.451 1.00 94.38 89 ILE A N 1
ATOM 686 C CA . ILE A 1 89 ? -1.045 -5.436 5.367 1.00 94.38 89 ILE A CA 1
ATOM 687 C C . ILE A 1 89 ? -0.208 -6.445 4.575 1.00 94.38 89 ILE A C 1
ATOM 689 O O . ILE A 1 89 ? -0.741 -7.195 3.760 1.00 94.38 89 ILE A O 1
ATOM 693 N N . GLY A 1 90 ? 1.110 -6.459 4.774 1.00 88.38 90 GLY A N 1
ATOM 694 C CA . GLY A 1 90 ? 2.039 -7.291 3.999 1.00 88.38 90 GLY A CA 1
ATOM 695 C C . GLY A 1 90 ? 1.885 -8.794 4.259 1.00 88.38 90 GLY A C 1
ATOM 696 O O . GLY A 1 90 ? 2.276 -9.612 3.430 1.00 88.38 90 GLY A O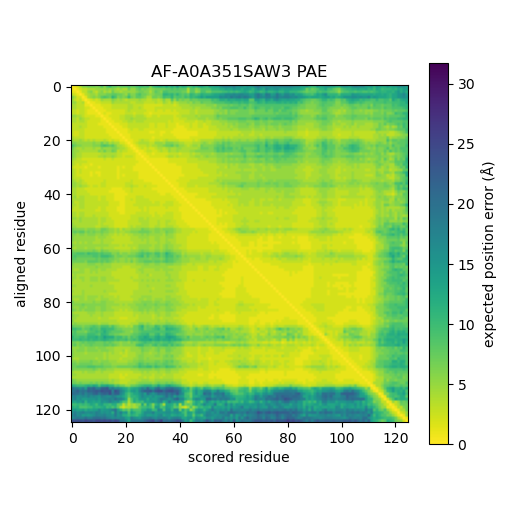 1
ATOM 697 N N . GLY A 1 91 ? 1.283 -9.162 5.392 1.00 88.12 91 GLY A N 1
ATOM 698 C CA . GLY A 1 91 ? 0.870 -10.524 5.729 1.00 88.12 91 GLY A CA 1
ATOM 699 C C . GLY A 1 91 ? -0.647 -10.717 5.681 1.00 88.12 91 GLY A C 1
ATOM 700 O O . GLY A 1 91 ? -1.410 -9.774 5.493 1.00 88.12 91 GLY A O 1
ATOM 701 N N . VAL A 1 92 ? -1.094 -11.957 5.891 1.00 89.38 92 VAL A N 1
ATOM 702 C CA . VAL A 1 92 ? -2.518 -12.282 6.063 1.00 89.38 92 VAL A CA 1
ATOM 703 C C . VAL A 1 92 ? -2.818 -12.344 7.561 1.00 89.38 92 VAL A C 1
ATOM 705 O O . VAL A 1 92 ? -2.390 -13.300 8.213 1.00 89.38 92 VAL A O 1
ATOM 708 N N . PRO A 1 93 ? -3.534 -11.364 8.141 1.00 85.19 93 PRO A N 1
ATOM 709 C CA . PRO A 1 93 ? -3.921 -11.454 9.536 1.00 85.19 93 PRO A CA 1
ATOM 710 C C . PRO A 1 93 ? -4.922 -12.600 9.714 1.00 85.19 93 PRO A C 1
ATOM 712 O O . PRO A 1 93 ? -5.937 -12.670 9.011 1.00 85.19 93 PRO A O 1
ATOM 715 N N . SER A 1 94 ? -4.667 -13.475 10.687 1.00 86.44 94 SER A N 1
ATOM 716 C CA . SER A 1 94 ? -5.452 -14.697 10.913 1.00 86.44 94 SER A CA 1
ATOM 717 C C . SER A 1 94 ? -6.951 -14.442 11.090 1.00 86.44 94 SER A C 1
ATOM 719 O O . SER A 1 94 ? -7.764 -15.259 10.673 1.00 86.44 94 SER A O 1
ATOM 721 N N . ASN A 1 95 ? -7.323 -13.295 11.663 1.00 87.94 95 ASN A N 1
ATOM 722 C CA . ASN A 1 95 ? -8.717 -12.959 11.961 1.00 87.94 95 ASN A CA 1
ATOM 723 C C . ASN A 1 95 ? -9.505 -12.471 10.732 1.00 87.94 95 ASN A C 1
ATOM 725 O O . ASN A 1 95 ? -10.729 -12.416 10.789 1.00 87.94 95 ASN A O 1
ATOM 729 N N . PHE A 1 96 ? -8.824 -12.110 9.637 1.00 90.62 96 PHE A N 1
ATOM 730 C CA . PHE A 1 96 ? -9.458 -11.602 8.415 1.00 90.62 96 PHE A CA 1
ATOM 731 C C . PHE A 1 96 ? -9.340 -12.563 7.227 1.00 90.62 96 PHE A C 1
ATOM 733 O O . PHE A 1 96 ? -10.175 -12.510 6.327 1.00 90.62 96 PHE A O 1
ATOM 740 N N . GLY A 1 97 ? -8.301 -13.405 7.178 1.00 90.69 97 GLY A N 1
ATOM 741 C CA . GLY A 1 97 ? -8.069 -14.344 6.070 1.00 90.69 97 GLY A CA 1
ATOM 742 C C . GLY A 1 97 ? -7.679 -13.689 4.735 1.00 90.69 97 GLY A C 1
ATOM 743 O O . GLY A 1 97 ? -7.463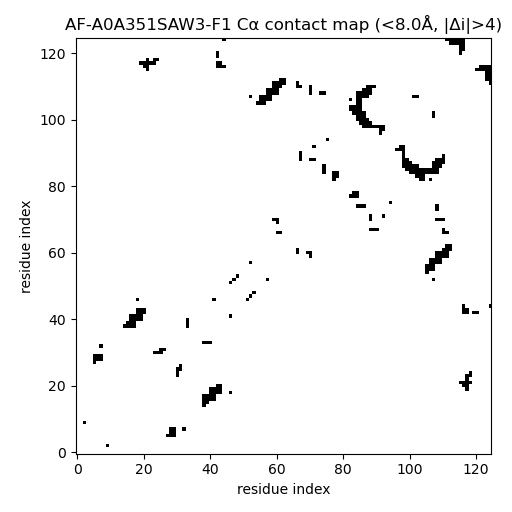 -14.391 3.752 1.00 90.69 97 GLY A O 1
ATOM 744 N N . VAL A 1 98 ? -7.550 -12.359 4.698 1.00 93.75 98 VAL A N 1
ATOM 745 C CA . VAL A 1 98 ? -7.116 -11.562 3.542 1.00 93.75 98 VAL A CA 1
ATOM 746 C C . VAL A 1 98 ? -6.072 -10.535 3.973 1.00 93.75 98 VAL A C 1
ATOM 748 O O . VAL A 1 98 ? -6.126 -10.039 5.094 1.00 93.75 98 VAL A O 1
ATOM 751 N N . SER A 1 99 ? -5.136 -10.192 3.089 1.00 93.00 99 SER A N 1
ATOM 752 C CA . SER A 1 99 ? -4.104 -9.168 3.334 1.00 93.00 99 SER A CA 1
ATOM 753 C C . SER A 1 99 ? -4.577 -7.741 3.043 1.00 93.00 99 SER A C 1
ATOM 755 O O . SER A 1 99 ? -3.977 -6.774 3.510 1.00 93.00 99 SER A O 1
ATOM 757 N N . ALA A 1 100 ? -5.670 -7.591 2.291 1.00 94.69 100 ALA A N 1
ATOM 758 C CA . ALA A 1 100 ? -6.228 -6.295 1.941 1.00 94.69 100 ALA A CA 1
ATOM 759 C C . ALA A 1 100 ? -7.759 -6.315 1.938 1.00 94.69 100 ALA A C 1
ATOM 761 O O . ALA A 1 100 ? -8.381 -7.282 1.494 1.00 94.69 100 ALA A O 1
ATOM 762 N N . ARG A 1 101 ? -8.369 -5.223 2.401 1.00 95.25 101 ARG A N 1
ATOM 763 C CA . ARG A 1 101 ? -9.823 -5.006 2.399 1.00 95.25 101 ARG A CA 1
ATOM 764 C C . ARG A 1 101 ? -10.113 -3.509 2.336 1.00 95.25 101 ARG A C 1
ATOM 766 O O . ARG A 1 101 ? -9.439 -2.730 2.996 1.00 95.25 101 ARG A O 1
ATOM 773 N N . MET A 1 102 ? -11.143 -3.090 1.601 1.00 95.69 102 MET A N 1
ATOM 774 C CA . MET A 1 102 ? -11.491 -1.661 1.497 1.00 95.69 102 MET A CA 1
ATOM 775 C C . MET A 1 102 ? -12.137 -1.085 2.765 1.00 95.69 102 MET A C 1
ATOM 777 O O . MET A 1 102 ? -11.950 0.096 3.064 1.00 95.69 102 MET A O 1
ATOM 781 N N . GLY A 1 103 ? -12.908 -1.895 3.497 1.00 95.12 103 GLY A N 1
ATOM 782 C CA . GLY A 1 103 ? -13.716 -1.431 4.629 1.00 95.12 103 GLY A CA 1
ATOM 783 C C . GLY A 1 103 ? -14.786 -0.404 4.234 1.00 95.12 103 GLY A C 1
ATOM 784 O O . GLY A 1 103 ? -14.846 0.053 3.091 1.00 95.12 103 GLY A O 1
ATOM 785 N N . THR A 1 104 ? -15.636 -0.036 5.189 1.00 95.62 104 THR A N 1
ATOM 786 C CA . THR A 1 104 ? -16.753 0.910 4.979 1.00 95.62 104 T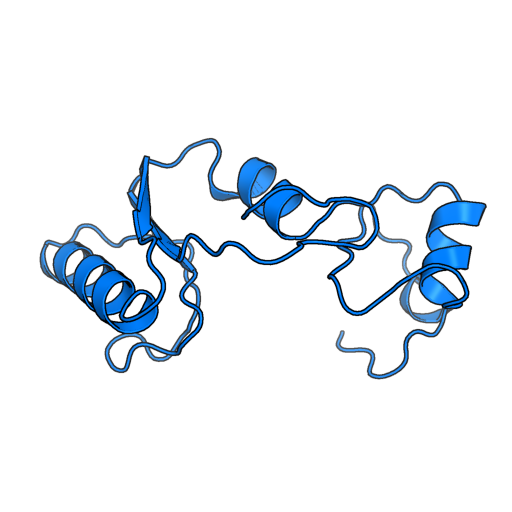HR A CA 1
ATOM 787 C C . THR A 1 104 ? -16.615 2.197 5.787 1.00 95.62 104 THR A C 1
ATOM 789 O O . THR A 1 104 ? -17.340 3.156 5.540 1.00 95.62 104 THR A O 1
ATOM 792 N N . SER A 1 105 ? -15.682 2.241 6.735 1.00 94.88 105 SER A N 1
ATOM 793 C CA . SER A 1 105 ? -15.438 3.407 7.581 1.00 94.88 105 SER A CA 1
ATOM 794 C C . SER A 1 105 ? -14.304 4.284 7.039 1.00 94.88 105 SER A C 1
ATOM 796 O O . SER A 1 105 ? -13.583 3.878 6.118 1.00 94.88 105 SER A O 1
ATOM 798 N N . PRO A 1 106 ? -14.095 5.491 7.596 1.00 97.00 106 PRO A N 1
ATOM 799 C CA . PRO A 1 106 ? -13.016 6.353 7.135 1.00 97.00 106 PRO A CA 1
ATOM 800 C C . PRO A 1 106 ? -11.625 5.796 7.465 1.00 97.00 106 PRO A C 1
ATOM 802 O O . PRO A 1 106 ? -10.663 6.242 6.853 1.00 97.00 106 PRO A O 1
ATOM 805 N N . PHE A 1 107 ? -11.484 4.842 8.390 1.00 98.25 107 PHE A N 1
ATOM 806 C CA . PHE A 1 107 ? -10.172 4.361 8.826 1.00 98.25 107 PHE A CA 1
ATOM 807 C C . PHE A 1 107 ? -9.543 3.398 7.821 1.00 98.25 107 PHE A C 1
ATOM 809 O O . PHE A 1 107 ? -10.190 2.457 7.351 1.00 98.25 107 PHE A O 1
ATOM 816 N N . PHE A 1 108 ? -8.259 3.612 7.536 1.00 98.19 108 PHE A N 1
ATOM 817 C CA . PHE A 1 108 ? -7.477 2.740 6.670 1.00 98.19 108 PHE A CA 1
ATOM 818 C C . PHE A 1 108 ? -6.094 2.458 7.271 1.00 98.19 108 PHE A C 1
ATOM 820 O O . PHE A 1 108 ? -5.323 3.385 7.509 1.00 98.19 108 PHE A O 1
ATOM 827 N N . VAL A 1 109 ? -5.776 1.187 7.524 1.00 97.69 109 VAL A N 1
ATOM 828 C CA . VAL A 1 109 ? -4.504 0.763 8.137 1.00 97.69 109 VAL A CA 1
ATOM 829 C C . VAL A 1 109 ? -3.510 0.320 7.063 1.00 97.69 109 VAL A C 1
ATOM 831 O O . VAL A 1 109 ? -3.831 -0.531 6.236 1.00 97.69 109 VAL A O 1
ATOM 834 N N . VAL A 1 110 ? -2.292 0.860 7.087 1.00 95.56 110 VAL A N 1
ATOM 835 C CA . VAL A 1 110 ? -1.207 0.475 6.166 1.00 95.56 110 VAL A CA 1
ATOM 836 C C . VAL A 1 110 ? 0.093 0.229 6.913 1.00 95.56 110 VAL A C 1
ATOM 838 O O . VAL A 1 110 ? 0.367 0.858 7.937 1.00 95.56 110 VAL A O 1
ATOM 841 N N . GLU A 1 111 ? 0.923 -0.659 6.378 1.00 93.25 111 GLU A N 1
ATOM 842 C CA . GLU A 1 111 ? 2.343 -0.695 6.723 1.00 93.25 111 GLU A CA 1
ATOM 843 C C . GLU A 1 111 ? 3.071 0.404 5.936 1.00 93.25 111 GLU A C 1
ATOM 845 O O . GLU A 1 111 ? 3.011 0.416 4.708 1.00 93.25 111 GLU A O 1
ATOM 850 N N . ALA A 1 112 ? 3.746 1.317 6.636 1.00 86.38 112 ALA A N 1
ATOM 851 C CA . ALA A 1 112 ? 4.672 2.261 6.012 1.00 86.38 112 ALA A CA 1
ATOM 852 C C . ALA A 1 112 ? 6.035 1.582 5.894 1.00 86.38 112 ALA A C 1
ATOM 854 O O . ALA A 1 112 ? 6.559 1.057 6.882 1.00 86.38 112 ALA A O 1
ATOM 855 N N . ASP A 1 113 ? 6.595 1.545 4.694 1.00 77.94 113 ASP A N 1
ATOM 856 C CA . ASP A 1 113 ? 7.761 0.727 4.402 1.00 77.94 113 ASP A CA 1
ATOM 857 C C . ASP A 1 113 ? 8.762 1.481 3.522 1.00 77.94 113 ASP A C 1
ATOM 859 O O . ASP A 1 113 ? 8.428 2.143 2.549 1.00 77.94 113 ASP A O 1
ATOM 863 N N . GLU A 1 114 ? 10.039 1.402 3.871 1.00 59.56 114 GLU A N 1
ATOM 864 C CA . GLU A 1 114 ? 11.040 2.369 3.399 1.00 59.56 114 GLU A CA 1
ATOM 865 C C . GLU A 1 114 ? 11.646 2.013 2.027 1.00 59.56 114 GLU A C 1
ATOM 867 O O . GLU A 1 114 ? 12.528 2.717 1.543 1.00 59.56 114 GLU A O 1
ATOM 872 N N . TYR A 1 115 ? 11.189 0.932 1.386 1.00 54.53 115 TYR A N 1
ATOM 873 C CA . TYR A 1 115 ? 11.789 0.411 0.153 1.00 54.53 115 TYR A CA 1
ATOM 874 C C . TYR A 1 115 ? 11.212 1.022 -1.134 1.00 54.53 115 TYR A C 1
ATOM 876 O O . TYR A 1 115 ? 10.012 1.286 -1.229 1.00 54.53 115 TYR A O 1
ATOM 884 N N . ASP A 1 116 ? 12.089 1.155 -2.139 1.00 54.41 116 ASP A N 1
ATOM 885 C CA . ASP A 1 116 ? 11.816 1.703 -3.474 1.00 54.41 116 ASP A CA 1
ATOM 886 C C . ASP A 1 116 ? 10.553 1.125 -4.130 1.00 54.41 116 ASP A C 1
ATOM 888 O O . ASP A 1 116 ? 10.274 -0.079 -4.077 1.00 54.41 116 ASP A O 1
ATOM 892 N N . THR A 1 117 ? 9.797 1.999 -4.796 1.00 59.16 117 THR A N 1
ATOM 893 C CA . THR A 1 117 ? 8.421 1.693 -5.206 1.00 59.16 117 THR A CA 1
ATOM 894 C C . THR A 1 117 ? 8.289 1.304 -6.672 1.00 59.16 117 THR A C 1
ATOM 896 O O . THR A 1 117 ? 7.533 0.387 -7.002 1.00 59.16 117 THR A O 1
ATOM 899 N N . ALA A 1 118 ? 9.061 1.947 -7.545 1.00 59.88 118 ALA A N 1
ATOM 900 C CA . ALA A 1 118 ? 9.245 1.586 -8.944 1.00 59.88 118 ALA A CA 1
ATOM 901 C C . ALA A 1 118 ? 10.557 2.193 -9.459 1.00 59.88 118 ALA A C 1
ATOM 903 O O . ALA A 1 118 ? 11.068 3.153 -8.883 1.00 59.88 118 ALA A O 1
ATOM 904 N N . PHE A 1 119 ? 11.071 1.719 -10.599 1.00 68.50 119 PHE A N 1
ATOM 905 C CA . PHE A 1 119 ? 12.316 2.256 -11.173 1.00 68.50 119 PHE A CA 1
ATOM 906 C C . PHE A 1 119 ? 12.274 3.777 -11.439 1.00 68.50 119 PHE A C 1
ATOM 908 O O . PHE A 1 119 ? 13.317 4.430 -11.473 1.00 68.50 119 PHE A O 1
ATOM 915 N N . PHE A 1 120 ? 11.073 4.334 -11.625 1.00 68.56 120 PHE A N 1
ATOM 916 C CA . PHE A 1 120 ? 10.808 5.758 -11.850 1.00 68.56 120 PHE A CA 1
ATOM 917 C C . PHE A 1 120 ? 10.241 6.489 -10.622 1.00 68.56 120 PHE A C 1
ATOM 919 O O . PHE A 1 120 ? 10.046 7.700 -10.688 1.00 68.56 120 PHE A O 1
ATOM 926 N N . ASP A 1 121 ? 9.984 5.793 -9.510 1.00 62.66 121 ASP A N 1
ATOM 927 C CA . ASP A 1 121 ? 9.467 6.379 -8.271 1.00 62.66 121 ASP A CA 1
ATOM 928 C C . ASP A 1 121 ? 10.265 5.859 -7.065 1.00 62.66 121 ASP A C 1
ATOM 930 O O . ASP A 1 121 ? 10.022 4.779 -6.522 1.00 62.66 121 ASP A O 1
ATOM 934 N N . LYS A 1 122 ? 11.266 6.649 -6.668 1.00 58.06 122 LYS A N 1
ATOM 935 C CA . LYS A 1 122 ? 12.195 6.345 -5.565 1.00 58.06 122 LYS A CA 1
ATOM 936 C C . LYS A 1 122 ? 11.771 6.958 -4.226 1.00 58.06 122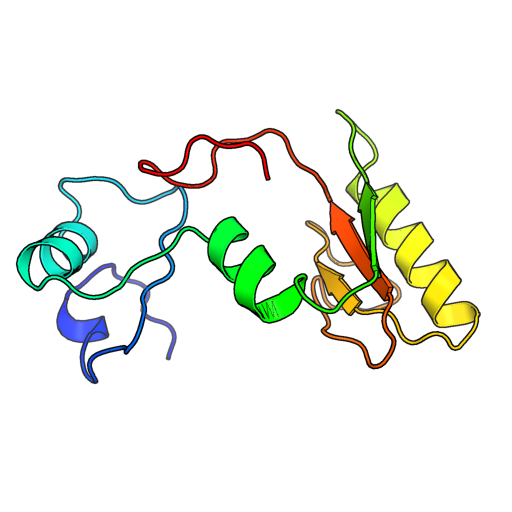 LYS A C 1
ATOM 938 O O . LYS A 1 122 ? 12.596 7.143 -3.336 1.00 58.06 122 LYS A O 1
ATOM 943 N N . ARG A 1 123 ? 10.514 7.384 -4.096 1.00 57.44 123 ARG A N 1
ATOM 944 C CA . ARG A 1 123 ? 9.990 7.881 -2.817 1.00 57.44 123 ARG A CA 1
ATOM 945 C C . ARG A 1 123 ? 9.687 6.695 -1.903 1.00 57.44 123 ARG A C 1
ATOM 947 O O . ARG A 1 123 ? 9.300 5.640 -2.394 1.00 57.44 123 ARG A O 1
ATOM 954 N N . SER A 1 124 ? 9.843 6.874 -0.595 1.00 54.31 124 SER A N 1
ATOM 955 C CA . SER A 1 124 ? 9.376 5.901 0.398 1.00 54.31 124 SER A CA 1
ATOM 956 C C . SER A 1 124 ? 7.846 5.754 0.341 1.00 54.31 124 SER A C 1
ATOM 958 O O . SER A 1 124 ? 7.148 6.713 -0.008 1.00 54.31 124 SER A O 1
ATOM 960 N N . LYS A 1 125 ? 7.334 4.552 0.645 1.00 53.41 125 LYS A N 1
ATOM 961 C CA . LYS A 1 125 ? 5.900 4.200 0.620 1.00 53.41 125 LYS A CA 1
ATOM 962 C C . LYS A 1 125 ? 5.273 4.180 2.012 1.00 53.41 125 LYS A C 1
ATOM 964 O O . LYS A 1 125 ? 5.934 3.738 2.978 1.00 53.41 125 LYS A O 1
#

pLDDT: mean 89.3, std 11.0, range [53.41, 98.25]